Protein 1YO5 (pdb70)

Foldseek 3Di:
DADDLLRLLVVLAVDCVPRVCQKYAPPVVQQKIAGNNQQVSQCVVCVSVVNNVTGNVVSVVSVVVCCVVQQKAAPPDGDPRMIGGRDD

GO terms:
  GO:1990837 sequence-specific double-stranded DNA binding (F, IDA)
  GO:0043565 sequence-specific DNA binding (F, IDA)
  GO:0005515 protein binding (F, IPI)
  GO:0043065 positive regulation of apoptotic process (P, IDA)
  GO:0000122 negative regulation of transcription by RNA polymerase II (P, IDA)

Organism: Homo sapiens (NCBI:txid9606)

InterPro domains:
  IPR000418 Ets domain [PF00178] (249-332)
  IPR000418 Ets domain [PR00454] (249-262)
  IPR000418 Ets domain [PR00454] (275-293)
  IPR000418 Ets domain [PR00454] (294-312)
  IPR000418 Ets domain [PR00454] (314-332)
  IPR000418 Ets domain [PS00345] (251-259)
  IPR000418 Ets domain [PS00346] (297-312)
  IPR000418 Ets domain [PS50061] (249-332)
  IPR000418 Ets domain [SM00413] (248-335)
  IPR003118 Pointed domain [PF02198] (132-212)
  IPR003118 Pointed domain [PS51433] (129-213)
  IPR003118 Pointed domain [SM00251] (131-213)
  IPR013761 Sterile alpha motif/pointed domain superfamily [G3DSA:1.10.150.50] (126-216)
  IPR013761 Sterile alpha motif/pointed domain superfamily [SSF47769] (114-214)
  IPR036388 Winged helix-like DNA-binding domain superfamily [G3DSA:1.10.10.10] (217-335)
  IPR036390 Winged helix DNA-binding domain superfamily [SSF46785] (242-333)
  IPR046328 ETS family [PTHR11849] (145-332)

Sequence (88 aa):
QPIHLWQFLKELLLKPHSYGRFIRWLNKEKGIFKIEDSAQVARLWGIRKNRPAMNYDKLSRSIRQYYKKGIIRKPDISQRLVYQFVHP

Structure (mmCIF, N/CA/C/O backbone):
data_1YO5
#
_entry.id   1YO5
#
_cell.length_a   36.160
_cell.length_b   71.476
_cell.length_c   39.136
_cell.angle_alpha   90.00
_cell.angle_beta   113.45
_cell.angle_gamma   90.00
#
_symmetry.space_group_name_H-M   'P 1 21 1'
#
loop_
_entity.id
_entity.type
_entity.pdbx_description
1 polymer 'Enhancer site of Prostate Specific Antigen Promoter Region'
2 polymer 'Enhancer site of Prostate Specific Antigen Promoter Region'
3 polymer 'SAM pointed domain containing ets transcription factor'
4 water water
#
loop_
_atom_site.group_PDB
_atom_site.id
_atom_site.type_symbol
_atom_site.label_atom_id
_atom_site.label_alt_id
_atom_site.label_comp_id
_atom_site.label_asym_id
_atom_site.label_entity_id
_atom_site.label_seq_id
_atom_site.pdbx_PDB_ins_code
_atom_site.Cartn_x
_atom_site.Cartn_y
_atom_site.Cartn_z
_atom_site.occupancy
_atom_site.B_iso_or_equiv
_atom_site.auth_seq_id
_atom_site.auth_comp_id
_atom_site.auth_asym_id
_atom_site.auth_atom_id
_atom_site.pd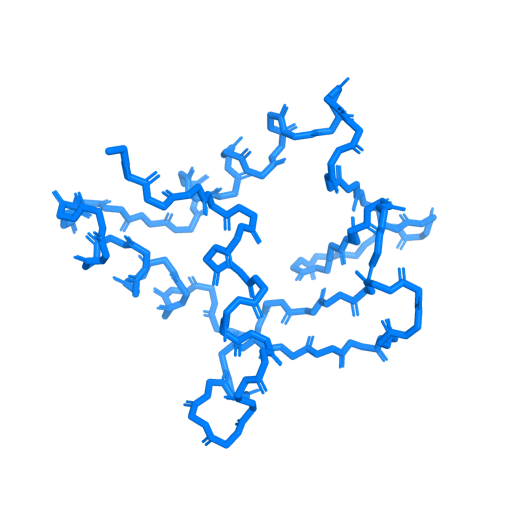bx_PDB_model_num
ATOM 528 N N . GLN C 3 9 ? 3.929 -2.820 31.885 1.00 36.24 247 GLN C N 1
ATOM 529 C CA . GLN C 3 9 ? 4.186 -2.508 30.445 1.00 35.93 247 GLN C CA 1
ATOM 530 C C . GLN C 3 9 ? 2.970 -2.829 29.566 1.00 35.39 247 GLN C C 1
ATOM 531 O O . GLN C 3 9 ? 2.487 -3.966 29.560 1.00 35.88 247 GLN C O 1
ATOM 533 N N . PRO C 3 10 ? 2.462 -1.823 28.824 1.00 34.44 248 PRO C N 1
ATOM 534 C CA . PRO C 3 10 ? 1.335 -2.050 27.914 1.00 33.19 248 PRO C CA 1
ATOM 535 C C . PRO C 3 10 ? 1.680 -3.038 26.798 1.00 31.82 248 PRO C C 1
ATOM 536 O O . PRO C 3 10 ? 2.842 -3.138 26.399 1.00 31.83 248 PRO C O 1
ATOM 540 N N . ILE C 3 11 ? 0.669 -3.758 26.311 1.00 30.28 249 ILE C N 1
ATOM 541 C CA . ILE C 3 11 ? 0.800 -4.579 25.110 1.00 28.51 249 ILE C CA 1
ATOM 542 C C . ILE C 3 11 ? 1.228 -3.683 23.944 1.00 27.47 249 ILE C C 1
ATOM 543 O O . ILE C 3 11 ? 0.805 -2.529 23.853 1.00 27.33 249 ILE C O 1
ATOM 548 N N . HIS C 3 12 ? 2.102 -4.199 23.087 1.00 25.86 250 HIS C N 1
ATOM 549 C CA . HIS C 3 12 ? 2.522 -3.460 21.907 1.00 24.52 250 HIS C CA 1
ATOM 550 C C . HIS C 3 12 ? 1.585 -3.769 20.741 1.00 23.30 250 HIS C C 1
ATOM 551 O O . HIS C 3 12 ? 0.918 -4.804 20.739 1.00 22.66 250 HIS C O 1
ATOM 558 N N . LEU C 3 13 ? 1.517 -2.860 19.773 1.00 22.09 251 LEU C N 1
ATOM 559 C CA . LEU C 3 13 ? 0.549 -2.994 18.680 1.00 21.52 251 LEU C CA 1
ATOM 560 C C . LEU C 3 13 ? 0.762 -4.279 17.871 1.00 20.87 251 LEU C C 1
ATOM 561 O O . LEU C 3 13 ? -0.201 -4.951 17.531 1.00 21.20 251 LEU C O 1
ATOM 566 N N . TRP C 3 14 ? 2.011 -4.602 17.560 1.00 20.61 252 TRP C N 1
ATOM 567 C CA . TRP C 3 14 ? 2.304 -5.812 16.781 1.00 20.77 252 TRP C CA 1
ATOM 568 C C . TRP C 3 14 ? 1.832 -7.091 17.485 1.00 20.43 252 TRP C C 1
ATOM 569 O O . TRP C 3 14 ? 1.334 -8.014 16.832 1.00 20.19 252 TRP C O 1
ATOM 580 N N . GLN C 3 15 ? 1.961 -7.112 18.810 1.00 19.92 253 GLN C N 1
ATOM 581 C CA . GLN C 3 15 ? 1.532 -8.240 19.645 1.00 19.89 253 GLN C CA 1
ATOM 582 C C . GLN C 3 15 ? 0.019 -8.306 19.698 1.00 19.08 253 GLN C C 1
ATOM 583 O O . GLN C 3 15 ? -0.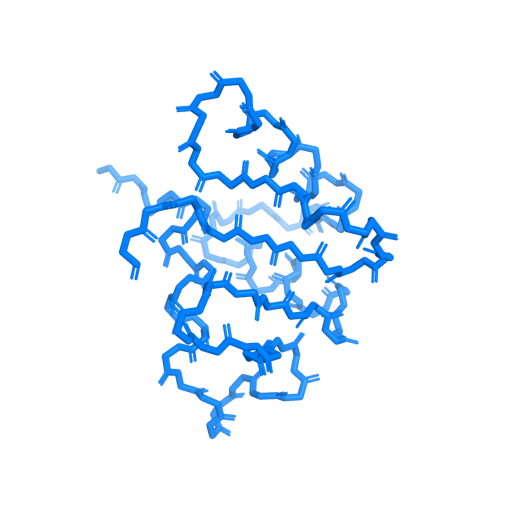561 -9.386 19.610 1.00 18.22 253 GLN C O 1
ATOM 589 N N . PHE C 3 16 ? -0.609 -7.137 19.856 1.00 19.24 254 PHE C N 1
ATOM 590 C CA . PHE C 3 16 ? -2.061 -7.012 19.808 1.00 19.26 254 PHE C CA 1
ATOM 591 C C . PHE C 3 16 ? -2.609 -7.568 18.498 1.00 19.21 254 PHE C C 1
ATOM 592 O O . PHE C 3 16 ? -3.589 -8.318 18.498 1.00 19.57 254 PHE C O 1
ATOM 600 N N . LEU C 3 17 ? -1.994 -7.183 17.385 1.00 19.25 255 LEU C N 1
ATOM 601 C CA . LEU C 3 17 ? -2.415 -7.672 16.065 1.00 19.43 255 LEU C CA 1
ATOM 602 C C . LEU C 3 17 ? -2.276 -9.198 15.940 1.00 19.73 255 LEU C C 1
ATOM 603 O O . LEU C 3 17 ? -3.161 -9.860 15.395 1.00 19.05 255 LEU C O 1
ATOM 608 N N . LYS C 3 18 ? -1.170 -9.744 16.444 1.00 20.33 256 LYS C N 1
ATOM 609 C CA . LYS C 3 18 ? -0.971 -11.204 16.471 1.00 21.27 256 LYS C CA 1
ATOM 610 C C . LYS C 3 18 ? -2.037 -11.922 17.320 1.00 20.86 256 LYS C C 1
ATOM 611 O O . LYS C 3 18 ? -2.538 -12.985 16.942 1.00 20.53 256 LYS C O 1
ATOM 617 N N . GLU C 3 19 ? -2.397 -11.308 18.447 1.00 20.83 257 GLU C N 1
ATOM 618 C CA . GLU C 3 19 ? -3.465 -11.788 19.323 1.00 20.85 257 GLU C CA 1
ATOM 619 C C . GLU C 3 19 ? -4.810 -11.946 18.608 1.00 20.14 257 GLU C C 1
ATOM 620 O O . GLU C 3 19 ? -5.503 -12.965 18.761 1.00 19.74 257 GLU C O 1
ATOM 626 N N . LEU C 3 20 ? -5.195 -10.921 17.851 1.00 19.34 258 LEU C N 1
ATOM 627 C CA . LEU C 3 20 ? -6.450 -10.958 17.107 1.00 18.80 258 LEU C CA 1
ATOM 628 C C . LEU C 3 20 ? -6.406 -12.021 16.020 1.00 18.93 258 LEU C C 1
ATOM 629 O O . LEU C 3 20 ? -7.401 -12.704 15.768 1.00 18.73 258 LEU C O 1
ATOM 634 N N . LEU C 3 21 ? -5.243 -12.152 15.389 1.00 18.44 259 LEU C N 1
ATOM 635 C CA . LEU C 3 21 ? -5.038 -13.107 14.296 1.00 19.09 259 LEU C CA 1
ATOM 636 C C . LEU C 3 21 ? -5.053 -14.557 14.778 1.00 19.20 259 LEU C C 1
ATOM 637 O O . LEU C 3 21 ? -5.342 -15.478 13.993 1.00 19.56 259 LEU C O 1
ATOM 642 N N . LEU C 3 22 ? -4.744 -14.742 16.063 1.00 19.30 260 LEU C N 1
ATOM 643 C CA . LEU C 3 22 ? -4.706 -16.069 16.693 1.00 19.41 260 LEU C CA 1
ATOM 644 C C . LEU C 3 22 ? -6.092 -16.699 16.815 1.00 18.75 260 LEU C C 1
ATOM 645 O O . LEU C 3 22 ? -6.230 -17.928 16.783 1.00 19.42 260 LEU C O 1
ATOM 650 N N . LYS C 3 23 ? -7.112 -15.856 16.940 1.00 18.10 261 LYS C N 1
ATOM 651 C CA . LYS C 3 23 ? -8.482 -16.306 17.150 1.00 17.97 261 LYS C CA 1
ATOM 652 C C . LYS C 3 23 ? -9.452 -15.808 16.060 1.00 17.80 261 LYS C C 1
ATOM 653 O O . LYS C 3 23 ? -10.297 -14.935 16.317 1.00 16.81 261 LYS C O 1
ATOM 659 N N . PRO C 3 24 ? -9.342 -16.369 14.842 1.00 17.75 262 PRO C N 1
ATOM 660 C CA . PRO C 3 24 ? -10.329 -16.041 13.807 1.00 18.37 262 PRO C CA 1
ATOM 661 C C . PRO C 3 24 ? -11.799 -16.289 14.169 1.00 18.81 262 PRO C C 1
ATOM 662 O O . PRO C 3 24 ? -12.656 -15.580 13.648 1.00 18.99 262 PRO C O 1
ATOM 666 N N . HIS C 3 25 ? -12.103 -17.262 15.040 1.00 18.57 263 HIS C N 1
ATOM 667 C CA . HIS C 3 25 ? -13.491 -17.427 15.501 1.00 19.37 263 HIS C CA 1
ATOM 668 C C . HIS C 3 25 ? -14.057 -16.123 16.079 1.00 19.36 263 HIS C C 1
ATOM 669 O O . HIS C 3 25 ? -15.204 -15.770 15.806 1.00 19.23 263 HIS C O 1
ATOM 676 N N . SER C 3 26 ? -13.253 -15.435 16.893 1.00 20.01 264 SER C N 1
ATOM 677 C CA . SER C 3 26 ? -13.647 -14.152 17.495 1.00 20.40 264 SER C CA 1
ATOM 678 C C . SER C 3 26 ? -13.432 -12.947 16.562 1.00 20.67 264 SER C C 1
ATOM 679 O O . SER C 3 26 ? -14.278 -12.042 16.491 1.00 20.88 264 SER C O 1
ATOM 682 N N . TYR C 3 27 ? -12.307 -12.922 15.853 1.00 20.38 265 TYR C N 1
ATOM 683 C CA . TYR C 3 27 ? -11.894 -11.686 15.166 1.00 20.62 265 TYR C CA 1
ATOM 684 C C . TYR C 3 27 ? -11.766 -11.787 13.642 1.00 20.44 265 TYR C C 1
ATOM 685 O O . TYR C 3 27 ? -11.349 -10.825 12.991 1.00 19.67 265 TYR C O 1
ATOM 694 N N . GLY C 3 28 ? -12.159 -12.933 13.080 1.00 20.17 266 GLY C N 1
ATOM 695 C CA . GLY C 3 28 ? -11.873 -13.237 11.676 1.00 20.62 266 GLY C CA 1
ATOM 696 C C . GLY C 3 28 ? -12.516 -12.335 10.640 1.00 20.38 266 GLY C C 1
ATOM 697 O O . GLY C 3 28 ? -12.027 -12.223 9.517 1.00 19.90 266 GLY C O 1
ATOM 698 N N . ARG C 3 29 ? -13.623 -11.709 11.013 1.00 21.17 267 ARG C N 1
ATOM 699 C CA . ARG C 3 29 ? -14.316 -10.773 10.125 1.00 21.64 267 ARG C CA 1
ATOM 700 C C . ARG C 3 29 ? -13.672 -9.385 10.206 1.00 21.59 267 ARG C C 1
ATOM 701 O O . ARG C 3 29 ? -13.980 -8.509 9.397 1.00 21.53 267 ARG C O 1
ATOM 709 N N . PHE C 3 30 ? -12.747 -9.210 11.153 1.00 21.14 268 PHE C N 1
ATOM 710 C CA . PHE C 3 30 ? -12.065 -7.922 11.338 1.00 21.14 268 PHE C CA 1
ATOM 711 C C . PHE C 3 30 ? -10.647 -7.945 10.806 1.00 20.47 268 PHE C C 1
ATOM 712 O O . PHE C 3 30 ? -10.161 -6.938 10.276 1.00 20.41 268 PHE C O 1
ATOM 720 N N . ILE C 3 31 ? -9.981 -9.092 10.971 1.00 20.00 269 ILE C N 1
ATOM 721 C CA . ILE C 3 31 ? -8.581 -9.263 10.576 1.00 18.58 269 ILE C CA 1
ATOM 722 C C . ILE C 3 31 ? -8.258 -10.755 10.377 1.00 18.85 269 ILE C C 1
ATOM 723 O O . ILE C 3 31 ? -8.634 -11.592 11.205 1.00 18.21 269 ILE C O 1
ATOM 728 N N . ARG C 3 32 ? -7.555 -11.078 9.292 1.00 18.62 270 ARG C N 1
ATOM 729 C CA . ARG C 3 32 ? -7.283 -12.484 8.942 1.00 19.38 270 ARG C CA 1
ATOM 730 C C . ARG C 3 32 ? -5.944 -12.701 8.241 1.00 18.89 270 ARG C C 1
ATOM 731 O O . ARG C 3 32 ? -5.412 -11.786 7.610 1.00 18.28 270 ARG C O 1
ATOM 739 N N . TRP C 3 33 ? -5.413 -13.922 8.347 1.00 18.51 271 TRP C N 1
ATOM 740 C CA . TRP C 3 33 ? -4.213 -14.298 7.614 1.00 18.78 271 TRP C CA 1
ATOM 741 C C . TRP C 3 33 ? -4.581 -14.429 6.141 1.00 19.08 271 TRP C C 1
ATOM 742 O O . TRP C 3 33 ? -5.582 -15.070 5.819 1.00 19.10 271 TRP C O 1
ATOM 753 N N . LEU C 3 34 ? -3.798 -13.806 5.259 1.00 19.46 272 LEU C N 1
ATOM 754 C CA . LEU C 3 34 ? -3.884 -14.103 3.821 1.00 20.09 272 LEU C CA 1
ATOM 755 C C . LEU C 3 34 ? -2.938 -15.244 3.484 1.00 20.42 272 LEU C C 1
ATOM 756 O O . LEU C 3 34 ? -3.310 -16.165 2.771 1.00 20.90 272 LEU C O 1
ATOM 761 N N . ASN C 3 35 ? -1.717 -15.159 4.013 1.00 21.11 273 ASN C N 1
ATOM 762 C CA . ASN C 3 35 ? -0.682 -16.176 3.851 1.00 21.60 273 ASN C CA 1
ATOM 763 C C . ASN C 3 35 ? -0.022 -16.323 5.216 1.00 21.84 273 ASN C C 1
ATOM 764 O O . ASN C 3 35 ? 0.822 -15.525 5.597 1.00 21.47 273 ASN C O 1
ATOM 769 N N . LYS C 3 36 ? -0.455 -17.334 5.964 1.00 22.40 274 LYS C N 1
ATOM 770 C CA . LYS C 3 36 ? -0.069 -17.478 7.356 1.00 23.05 274 LYS C CA 1
ATOM 771 C C . LYS C 3 36 ? 1.431 -17.690 7.515 1.00 23.81 274 LYS C C 1
ATOM 772 O O . LYS C 3 36 ? 2.056 -17.060 8.371 1.00 23.82 274 LYS C O 1
ATOM 778 N N . GLU C 3 37 ? 1.998 -18.560 6.675 1.00 24.43 275 GLU C N 1
ATOM 779 C CA . GLU C 3 37 ? 3.421 -18.908 6.723 1.00 25.62 275 GLU C CA 1
ATOM 780 C C . GLU C 3 37 ? 4.324 -17.706 6.438 1.00 25.24 275 GLU C C 1
ATOM 781 O O . GLU C 3 37 ? 5.359 -17.533 7.084 1.00 25.00 275 GLU C O 1
ATOM 787 N N . LYS C 3 38 ? 3.928 -16.884 5.468 1.00 24.97 276 LYS C N 1
ATOM 788 C CA . LYS C 3 38 ? 4.684 -15.678 5.118 1.00 24.94 276 LYS C CA 1
ATOM 789 C C . LYS C 3 38 ? 4.356 -14.475 6.024 1.00 24.38 276 LYS C C 1
ATOM 790 O O . LYS C 3 38 ? 4.958 -13.415 5.900 1.00 24.41 276 LYS C O 1
ATOM 796 N N . GLY C 3 39 ? 3.415 -14.662 6.944 1.00 23.97 277 GLY C N 1
ATOM 797 C CA . GLY C 3 39 ? 3.037 -13.620 7.908 1.00 23.31 277 GLY C CA 1
ATOM 798 C C . GLY C 3 39 ? 2.235 -12.481 7.309 1.00 22.70 277 GLY C C 1
ATOM 799 O O . GLY C 3 39 ? 2.254 -11.355 7.832 1.00 22.81 277 GLY C O 1
ATOM 800 N N . ILE C 3 40 ? 1.510 -12.770 6.228 1.00 22.07 278 ILE C N 1
ATOM 801 C CA . ILE C 3 40 ? 0.743 -11.744 5.515 1.00 21.24 278 ILE C CA 1
ATOM 802 C C . ILE C 3 40 ? -0.712 -11.740 5.954 1.00 21.04 278 ILE C C 1
ATOM 803 O O . ILE C 3 40 ? -1.423 -12.733 5.778 1.00 20.66 278 ILE C O 1
ATOM 808 N N . PHE C 3 41 ? -1.146 -10.617 6.538 1.00 20.28 279 PHE C N 1
ATOM 809 C CA . PHE C 3 41 ? -2.510 -10.472 7.044 1.00 20.23 279 PHE C CA 1
ATOM 810 C C . PHE C 3 41 ? -3.253 -9.321 6.377 1.00 20.21 279 PHE C C 1
ATOM 811 O O . PHE C 3 41 ? -2.641 -8.385 5.871 1.00 19.80 279 PHE C O 1
ATOM 819 N N . LYS C 3 42 ? -4.577 -9.416 6.363 1.00 20.46 280 LYS C N 1
ATOM 820 C CA . LYS C 3 42 ? -5.419 -8.344 5.866 1.00 21.39 280 LYS C CA 1
ATOM 821 C C . LYS C 3 42 ? -6.312 -7.797 6.964 1.00 21.10 280 LYS C C 1
ATOM 822 O O . LYS C 3 42 ? -6.965 -8.554 7.709 1.00 20.42 280 LYS C O 1
ATOM 828 N N . ILE C 3 43 ? -6.349 -6.474 7.053 1.00 21.19 281 ILE C N 1
ATOM 829 C CA . ILE C 3 43 ? -7.308 -5.816 7.916 1.00 22.08 281 ILE C CA 1
ATOM 830 C C . ILE C 3 43 ? -8.592 -5.710 7.106 1.00 22.54 281 ILE C C 1
ATOM 831 O O . ILE C 3 43 ? -8.638 -5.035 6.071 1.00 22.81 281 ILE C O 1
ATOM 836 N N . GLU C 3 44 ? -9.617 -6.426 7.557 1.00 23.05 282 GLU C N 1
ATOM 837 C CA . GLU C 3 44 ? -10.899 -6.476 6.860 1.00 23.29 282 GLU C CA 1
ATOM 838 C C . GLU C 3 44 ? -11.855 -5.411 7.356 1.00 23.12 282 GLU C C 1
ATOM 839 O O . GLU C 3 44 ? -12.673 -4.896 6.589 1.00 23.48 282 GLU C O 1
ATOM 845 N N . ASP C 3 45 ? -11.768 -5.096 8.645 1.00 22.28 283 ASP C N 1
ATOM 846 C CA . ASP C 3 45 ? -12.620 -4.074 9.240 1.00 21.68 283 ASP C CA 1
ATOM 847 C C . ASP C 3 45 ? -11.713 -3.131 10.018 1.00 21.10 283 ASP C C 1
ATOM 848 O O . ASP C 3 45 ? -11.460 -3.337 11.195 1.00 20.38 283 ASP C O 1
ATOM 853 N N . SER C 3 46 ? -11.216 -2.110 9.323 1.00 20.78 284 SER C N 1
ATOM 854 C CA . SER C 3 46 ? -10.246 -1.164 9.873 1.00 20.83 284 SER C CA 1
ATOM 855 C C . SER C 3 46 ? -10.785 -0.380 11.066 1.00 20.69 284 SER C C 1
ATOM 856 O O . SER C 3 46 ? -10.062 -0.167 12.037 1.00 21.00 284 SER C O 1
ATOM 859 N N . ALA C 3 47 ? -12.040 0.058 10.984 1.00 20.69 285 ALA C N 1
ATOM 860 C CA . ALA C 3 47 ? -12.669 0.790 12.083 1.00 21.01 285 ALA C CA 1
ATOM 861 C C . ALA C 3 47 ? -12.765 -0.083 13.337 1.00 21.15 285 ALA C C 1
ATOM 862 O O . ALA C 3 47 ? -12.568 0.402 14.455 1.00 20.82 285 ALA C O 1
ATOM 864 N N . GLN C 3 48 ? -13.075 -1.362 13.135 1.00 20.93 286 GLN C N 1
ATOM 865 C CA . GLN C 3 48 ? -13.218 -2.311 14.231 1.00 21.59 286 GLN C CA 1
ATOM 866 C C . GLN C 3 48 ? -11.893 -2.657 14.889 1.00 20.56 286 GLN C C 1
ATOM 867 O O . GLN C 3 48 ? -11.808 -2.711 16.113 1.00 20.96 286 GLN C O 1
ATOM 873 N N . VAL C 3 49 ? -10.868 -2.909 14.080 1.00 20.07 287 VAL C N 1
ATOM 874 C CA . VAL C 3 49 ? -9.529 -3.158 14.628 1.00 19.24 287 VAL C CA 1
ATOM 875 C C . VAL C 3 49 ? -9.047 -1.959 15.460 1.00 19.15 287 VAL C C 1
ATOM 876 O O . VAL C 3 49 ? -8.496 -2.131 16.557 1.00 18.35 287 VAL C O 1
ATOM 880 N N . ALA C 3 50 ? -9.290 -0.754 14.944 1.00 18.98 288 ALA C N 1
ATOM 881 C CA . ALA C 3 50 ? -8.918 0.487 15.637 1.00 18.72 288 ALA C CA 1
ATOM 882 C C . ALA C 3 50 ? -9.723 0.679 16.925 1.00 18.81 288 ALA C C 1
ATOM 883 O O . ALA C 3 50 ? -9.176 1.094 17.953 1.00 18.65 288 ALA C O 1
ATOM 885 N N . ARG C 3 51 ? -11.020 0.382 16.862 1.00 19.03 289 ARG C N 1
ATOM 886 C CA . ARG C 3 51 ? -11.871 0.425 18.047 1.00 20.01 289 ARG C CA 1
ATOM 887 C C . ARG C 3 51 ? -11.366 -0.518 19.145 1.00 19.79 289 ARG C C 1
ATOM 888 O O . ARG C 3 51 ? -11.252 -0.109 20.300 1.00 19.24 289 ARG C O 1
ATOM 896 N N . LEU C 3 52 ? -11.056 -1.765 18.777 1.00 19.48 290 LEU C N 1
ATOM 897 C CA . LEU C 3 52 ? -10.522 -2.756 19.733 1.00 19.62 290 LEU C CA 1
ATOM 898 C C . LEU C 3 52 ? -9.173 -2.349 20.311 1.00 19.40 290 LEU C C 1
ATOM 899 O O . LEU C 3 52 ? -8.909 -2.581 21.483 1.00 19.02 290 LEU C O 1
ATOM 904 N N . TRP C 3 53 ? -8.324 -1.743 19.485 1.00 19.34 291 TRP C N 1
ATOM 905 C CA . TRP C 3 53 ? -7.014 -1.252 19.944 1.00 19.67 291 TRP C CA 1
ATOM 906 C C . TRP C 3 53 ? -7.167 -0.101 20.928 1.00 20.06 291 TRP C C 1
ATOM 907 O O . TRP C 3 53 ? -6.468 -0.057 21.941 1.00 20.95 291 TRP C O 1
ATOM 918 N N . GLY C 3 54 ? -8.086 0.816 20.635 1.00 20.19 292 GLY C N 1
ATOM 919 C CA . GLY C 3 54 ? -8.410 1.923 21.538 1.00 20.96 292 GLY C CA 1
ATOM 920 C C . GLY C 3 54 ? -8.923 1.478 22.899 1.00 21.28 292 GLY C C 1
ATOM 921 O O . GLY C 3 54 ? -8.536 2.043 23.916 1.00 21.44 292 GLY C O 1
ATOM 922 N N . ILE C 3 55 ? -9.806 0.478 22.913 1.00 21.66 293 ILE C N 1
ATOM 923 C CA . ILE C 3 55 ? -10.272 -0.151 24.168 1.00 22.24 293 ILE C CA 1
ATOM 924 C C . ILE C 3 55 ? -9.104 -0.763 24.945 1.00 22.33 293 ILE C C 1
ATOM 925 O O . ILE C 3 55 ? -8.974 -0.549 26.154 1.00 22.75 293 ILE C O 1
ATOM 930 N N . ARG C 3 56 ? -8.250 -1.512 24.252 1.00 22.47 294 ARG C N 1
ATOM 931 C CA . ARG C 3 56 ? -7.092 -2.140 24.887 1.00 23.04 294 ARG C CA 1
ATOM 932 C C . ARG C 3 56 ? -6.159 -1.123 25.553 1.00 22.91 294 ARG C C 1
ATOM 933 O O . ARG C 3 56 ? -5.633 -1.376 26.646 1.00 22.68 294 ARG C O 1
ATOM 941 N N . LYS C 3 57 ? -5.943 0.011 24.892 1.00 22.23 295 LYS C N 1
ATOM 942 C CA . LYS C 3 57 ? -5.012 1.026 25.410 1.00 22.57 295 LYS C CA 1
ATOM 943 C C . LYS C 3 57 ? -5.677 2.154 26.204 1.00 22.80 295 LYS C C 1
ATOM 944 O O . LYS C 3 57 ? -4.977 3.003 26.764 1.00 23.39 295 LYS C O 1
ATOM 950 N N . ASN C 3 58 ? -7.011 2.141 26.268 1.00 23.3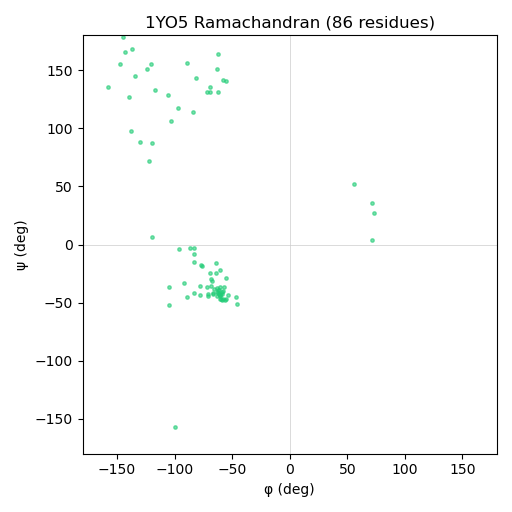1 296 ASN C N 1
ATOM 951 C CA . ASN C 3 58 ? -7.816 3.263 26.790 1.00 23.78 296 ASN C CA 1
ATOM 952 C C . ASN C 3 58 ? -7.499 4.573 26.049 1.00 24.22 296 ASN C C 1
ATOM 953 O O . ASN C 3 58 ? -7.161 5.592 26.672 1.00 23.31 296 ASN C O 1
ATOM 958 N N . ARG C 3 59 ? -7.561 4.509 24.713 1.00 24.23 297 ARG C N 1
ATOM 959 C CA . ARG C 3 59 ? -7.572 5.710 23.864 1.00 24.61 297 ARG C CA 1
ATOM 960 C C . ARG C 3 59 ? -8.874 5.731 23.058 1.00 23.93 297 ARG C C 1
ATOM 961 O O . ARG C 3 59 ? -8.912 5.214 21.939 1.00 23.70 297 ARG C O 1
ATOM 969 N N . PRO C 3 60 ? -9.955 6.312 23.619 1.00 23.59 298 PRO C N 1
ATOM 970 C CA . PRO C 3 60 ? -11.245 6.290 22.911 1.00 23.07 298 PRO C CA 1
ATOM 971 C C . PRO C 3 60 ? -11.260 7.059 21.592 1.00 22.55 298 PRO C C 1
ATOM 972 O O . PRO C 3 60 ? -12.171 6.865 20.780 1.00 22.44 298 PRO C O 1
ATOM 976 N N . ALA C 3 61 ? -10.262 7.917 21.384 1.00 21.68 299 ALA C N 1
ATOM 977 C CA . ALA C 3 61 ? -10.154 8.686 20.146 1.00 20.84 299 ALA C CA 1
ATOM 978 C C . ALA C 3 61 ? -9.404 7.915 19.049 1.00 20.09 299 ALA C C 1
ATOM 979 O O . ALA C 3 61 ? -9.294 8.394 17.927 1.00 19.43 299 ALA C O 1
ATOM 981 N N . MET C 3 62 ? -8.905 6.720 19.374 1.00 19.60 300 MET C N 1
ATOM 982 C CA . MET C 3 62 ? -8.155 5.905 18.405 1.00 19.03 300 MET C CA 1
ATOM 983 C C . MET C 3 62 ? -8.975 5.655 17.139 1.00 18.71 300 MET C C 1
ATOM 984 O O . MET C 3 62 ? -10.185 5.475 17.191 1.00 18.62 300 MET C O 1
ATOM 989 N N . ASN C 3 63 ? -8.304 5.704 15.999 1.00 18.99 301 ASN C N 1
ATOM 990 C CA . ASN C 3 63 ? -8.924 5.371 14.724 1.00 18.96 301 ASN C CA 1
ATOM 991 C C . ASN C 3 63 ? -7.891 4.690 13.836 1.00 18.65 301 ASN C C 1
ATOM 992 O O . ASN C 3 63 ? -6.736 4.523 14.243 1.00 18.08 301 ASN C O 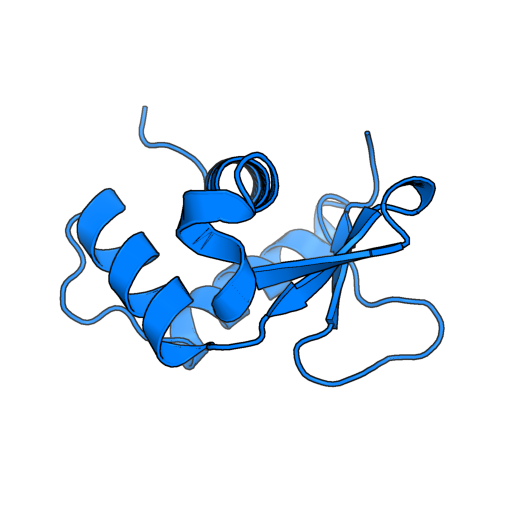1
ATOM 997 N N . TYR C 3 64 ? -8.292 4.288 12.634 1.00 18.44 302 TYR C N 1
ATOM 998 C CA . TYR C 3 64 ? -7.380 3.537 11.789 1.00 18.42 302 TYR C CA 1
ATOM 999 C C . TYR C 3 64 ? -6.245 4.401 11.223 1.00 18.22 302 TYR C C 1
ATOM 1000 O O . TYR C 3 64 ? -5.110 3.927 11.118 1.00 18.22 302 TYR C O 1
ATOM 1009 N N . ASP C 3 65 ? -6.533 5.664 10.885 1.00 18.38 303 ASP C N 1
ATOM 1010 C CA . ASP C 3 65 ? -5.472 6.618 10.500 1.00 18.65 303 ASP C CA 1
ATOM 1011 C C . ASP C 3 65 ? -4.296 6.547 11.483 1.00 18.13 303 ASP C C 1
ATOM 1012 O O . ASP C 3 65 ? -3.141 6.416 11.082 1.00 17.85 303 ASP C O 1
ATOM 1017 N N . LYS C 3 66 ? -4.612 6.649 12.770 1.00 18.07 304 LYS C N 1
ATOM 1018 C CA . LYS C 3 66 ? -3.590 6.681 13.824 1.00 17.71 304 LYS C CA 1
ATOM 1019 C C . LYS C 3 66 ? -2.999 5.302 14.176 1.00 17.53 304 LYS C C 1
ATOM 1020 O O . LYS C 3 66 ? -1.821 5.190 14.486 1.00 17.10 304 LYS C O 1
ATOM 1026 N N . LEU C 3 67 ? -3.821 4.262 14.139 1.00 17.38 305 LEU C N 1
ATOM 1027 C CA . LEU C 3 67 ? -3.313 2.902 14.320 1.00 17.57 305 LEU C CA 1
ATOM 1028 C C . LEU C 3 67 ? -2.299 2.574 13.223 1.00 17.13 305 LEU C C 1
ATOM 1029 O O . LEU C 3 67 ? -1.214 2.079 13.516 1.00 17.47 305 LEU C O 1
ATOM 1034 N N . SER C 3 68 ? -2.649 2.876 11.969 1.00 17.20 306 SER C N 1
ATOM 1035 C CA . SER C 3 68 ? -1.790 2.579 10.818 1.00 17.25 306 SER C CA 1
ATOM 1036 C C . SER C 3 68 ? -0.516 3.415 10.818 1.00 16.96 306 SER C C 1
ATOM 1037 O O . SER C 3 68 ? 0.518 2.950 10.348 1.00 16.60 306 SER C O 1
ATOM 1040 N N . ARG C 3 69 ? -0.583 4.640 11.349 1.00 17.01 307 ARG C N 1
ATOM 1041 C CA . ARG C 3 69 ? 0.635 5.449 11.533 1.00 16.86 307 ARG C CA 1
ATOM 1042 C C . ARG C 3 69 ? 1.656 4.719 12.410 1.00 16.62 307 ARG C C 1
ATOM 1043 O O . ARG C 3 69 ? 2.864 4.753 12.137 1.00 16.30 307 ARG C O 1
ATOM 1051 N N . SER C 3 70 ? 1.164 4.056 13.457 1.00 17.07 308 SER C N 1
ATOM 1052 C CA . SER C 3 70 ? 2.030 3.243 14.321 1.00 17.00 308 SER C CA 1
ATOM 1053 C C . SER C 3 70 ? 2.572 1.996 13.601 1.00 16.95 308 SER C C 1
ATOM 1054 O O . SER C 3 70 ? 3.720 1.611 13.817 1.00 16.86 308 SER C O 1
ATOM 1057 N N . ILE C 3 71 ? 1.775 1.383 12.726 1.00 17.43 309 ILE C N 1
ATOM 1058 C CA . ILE C 3 71 ? 2.292 0.256 11.915 1.00 18.26 309 ILE C CA 1
ATOM 1059 C C . ILE C 3 71 ? 3.464 0.724 11.044 1.00 18.39 309 ILE C C 1
ATOM 1060 O O . ILE C 3 71 ? 4.498 0.058 10.977 1.00 18.48 309 ILE C O 1
ATOM 1065 N N . ARG C 3 72 ? 3.308 1.890 10.410 1.00 19.06 310 ARG C N 1
ATOM 1066 C CA . ARG C 3 72 ? 4.356 2.479 9.560 1.00 19.38 310 ARG C CA 1
ATOM 1067 C C . ARG C 3 72 ? 5.681 2.707 10.284 1.00 19.93 310 ARG C C 1
ATOM 1068 O O . ARG C 3 72 ?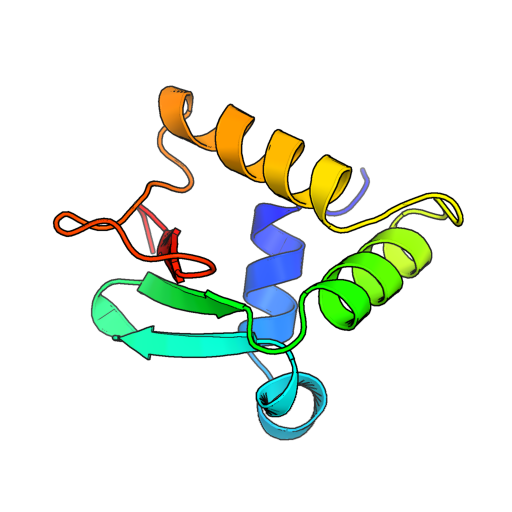 6.748 2.515 9.695 1.00 20.17 310 ARG C O 1
ATOM 1076 N N . GLN C 3 73 ? 5.609 3.090 11.559 1.00 20.48 311 GLN C N 1
ATOM 1077 C CA . GLN C 3 73 ? 6.801 3.251 12.400 1.00 21.10 311 GLN C CA 1
ATOM 1078 C C . GLN C 3 73 ? 7.576 1.940 12.549 1.00 21.20 311 GLN C C 1
ATOM 1079 O O . GLN C 3 73 ? 8.774 1.947 12.862 1.00 21.40 311 GLN C O 1
ATOM 1085 N N . TYR C 3 74 ? 6.882 0.824 12.328 1.00 21.23 312 TYR C N 1
ATOM 1086 C CA . TYR C 3 74 ? 7.491 -0.503 12.386 1.00 21.35 312 TYR C CA 1
ATOM 1087 C C . TYR C 3 74 ? 8.338 -0.865 11.178 1.00 21.87 312 TYR C C 1
ATOM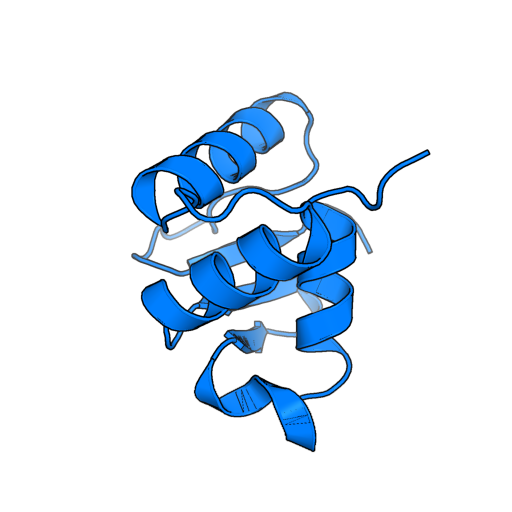 1088 O O . TYR C 3 74 ? 9.138 -1.794 11.270 1.00 21.95 312 TYR C O 1
ATOM 1097 N N . TYR C 3 75 ? 8.152 -0.162 10.053 1.00 22.49 313 TYR C N 1
ATOM 1098 C CA . TYR C 3 75 ? 8.888 -0.451 8.815 1.00 23.34 313 TYR C CA 1
ATOM 1099 C C . TYR C 3 75 ? 10.415 -0.364 8.980 1.00 24.78 313 TYR C C 1
ATOM 1100 O O . TYR C 3 75 ? 11.150 -1.252 8.521 1.00 24.22 313 TYR C O 1
ATOM 1109 N N . LYS C 3 76 ? 10.892 0.707 9.616 1.00 26.27 314 LYS C N 1
ATOM 1110 C CA . LYS C 3 76 ? 12.341 0.870 9.815 1.00 28.17 314 LYS C CA 1
ATOM 1111 C C . LYS C 3 76 ? 12.896 -0.018 10.942 1.00 28.25 314 LYS C C 1
ATOM 1112 O O . LYS C 3 76 ? 14.104 -0.259 11.014 1.00 28.84 314 LYS C O 1
ATOM 1118 N N . LYS C 3 77 ? 12.008 -0.506 11.805 1.00 28.95 315 LYS C N 1
ATOM 1119 C CA . LYS C 3 77 ? 12.386 -1.399 12.904 1.00 29.12 315 LYS C CA 1
ATOM 1120 C C . LYS C 3 77 ? 12.487 -2.854 12.432 1.00 29.03 315 LYS C C 1
ATOM 1121 O O . LYS C 3 77 ? 13.053 -3.709 13.126 1.00 28.84 315 LYS C O 1
ATOM 1127 N N . GLY C 3 78 ? 11.940 -3.129 11.251 1.00 28.19 316 GLY C N 1
ATOM 1128 C CA . GLY C 3 78 ? 11.953 -4.481 10.695 1.00 27.74 316 GLY C CA 1
ATOM 1129 C C . GLY C 3 78 ? 11.013 -5.425 11.422 1.00 26.94 316 GLY C C 1
ATOM 1130 O O . GLY C 3 78 ? 11.319 -6.607 11.593 1.00 27.07 316 GLY C O 1
ATOM 1131 N N . ILE C 3 79 ? 9.870 -4.901 11.857 1.00 25.90 317 ILE C N 1
ATOM 1132 C CA . ILE C 3 79 ? 8.889 -5.698 12.601 1.00 25.26 317 ILE C CA 1
ATOM 1133 C C . ILE C 3 79 ? 7.702 -6.046 11.701 1.00 24.63 317 ILE C C 1
ATOM 1134 O O . ILE C 3 79 ? 7.312 -7.213 11.595 1.00 23.59 317 ILE C O 1
ATOM 1139 N N . ILE C 3 80 ? 7.133 -5.020 11.069 1.00 24.35 318 ILE C N 1
ATOM 1140 C CA . ILE C 3 80 ? 6.129 -5.199 10.023 1.00 24.58 318 ILE C CA 1
ATOM 1141 C C . ILE C 3 80 ? 6.615 -4.486 8.756 1.00 25.21 318 ILE C C 1
ATOM 1142 O O . ILE C 3 80 ? 7.384 -3.511 8.827 1.00 25.46 318 ILE C O 1
ATOM 1147 N N . ARG C 3 81 ? 6.202 -5.001 7.604 1.00 25.39 319 ARG C N 1
ATOM 1148 C CA . ARG C 3 81 ? 6.502 -4.381 6.322 1.00 26.10 319 ARG C CA 1
ATOM 1149 C C . ARG C 3 81 ? 5.318 -4.538 5.375 1.00 26.14 319 ARG C C 1
ATOM 1150 O O . ARG C 3 81 ? 4.401 -5.330 5.628 1.00 25.55 319 ARG C O 1
ATOM 1158 N N . LYS C 3 82 ? 5.339 -3.780 4.284 1.00 26.34 320 LYS C N 1
ATOM 1159 C CA . LYS C 3 82 ? 4.358 -3.974 3.234 1.00 27.22 320 LYS C CA 1
ATOM 1160 C C . LYS C 3 82 ? 4.865 -5.157 2.402 1.00 27.92 320 LYS C C 1
ATOM 1161 O O . LYS C 3 82 ? 6.087 -5.320 2.240 1.00 27.76 320 LYS C O 1
ATOM 1167 N N . PRO C 3 83 ? 3.945 -6.017 1.916 1.00 28.91 321 PRO C N 1
ATOM 1168 C CA . PRO C 3 83 ? 4.385 -7.135 1.069 1.00 29.64 321 PRO C CA 1
ATOM 1169 C C . PRO C 3 83 ? 5.052 -6.634 -0.218 1.00 30.55 321 PRO C C 1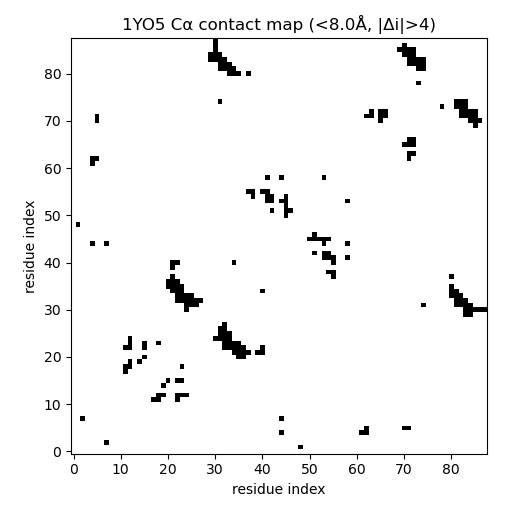
ATOM 1170 O O . PRO C 3 83 ? 4.910 -5.453 -0.566 1.00 30.28 321 PRO C O 1
ATOM 1174 N N . ASP C 3 84 ? 5.784 -7.526 -0.891 1.00 31.49 322 ASP C N 1
ATOM 1175 C CA . ASP C 3 84 ? 6.512 -7.224 -2.132 1.00 32.39 322 ASP C CA 1
ATOM 1176 C C . ASP C 3 84 ? 5.664 -6.461 -3.139 1.00 32.15 322 ASP C C 1
ATOM 1177 O O . ASP C 3 84 ? 6.123 -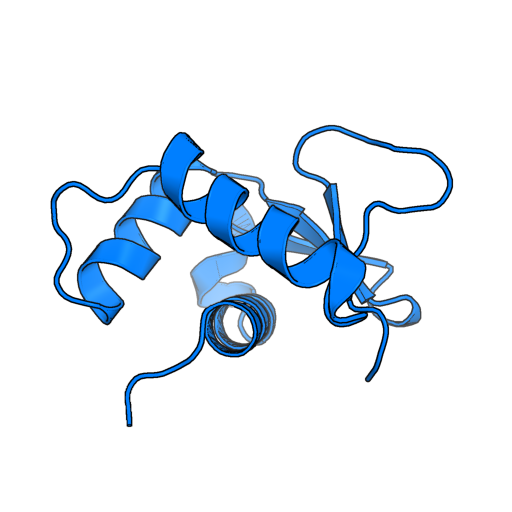5.491 -3.748 1.00 32.07 322 ASP C O 1
ATOM 1182 N N . ILE C 3 85 ? 4.433 -6.929 -3.313 1.00 31.98 323 ILE C N 1
ATOM 1183 C CA . ILE C 3 85 ? 3.424 -6.244 -4.097 1.00 31.87 323 ILE C CA 1
ATOM 1184 C C . ILE C 3 85 ? 2.489 -5.581 -3.096 1.00 31.39 323 ILE C C 1
ATOM 1185 O O . ILE C 3 85 ? 1.699 -6.250 -2.420 1.00 31.21 323 ILE C O 1
ATOM 1190 N N . SER C 3 86 ? 2.600 -4.262 -2.992 1.00 30.66 324 SER C N 1
ATOM 1191 C CA . SER C 3 86 ? 1.866 -3.496 -1.984 1.00 30.14 324 SER C CA 1
ATOM 1192 C C . SER C 3 86 ? 0.359 -3.476 -2.270 1.00 29.38 324 SER C C 1
ATOM 1193 O O . SER C 3 86 ? -0.061 -3.214 -3.397 1.00 29.51 324 SER C O 1
ATOM 1196 N N . GLN C 3 87 ? -0.438 -3.783 -1.245 1.00 28.53 325 GLN C N 1
ATOM 1197 C CA . GLN C 3 87 ? -1.907 -3.755 -1.318 1.00 27.57 325 GLN C CA 1
ATOM 1198 C C . GLN C 3 87 ? -2.501 -3.062 -0.095 1.00 26.40 325 GLN C C 1
ATOM 1199 O O . GLN C 3 87 ? -1.977 -3.205 1.014 1.00 25.57 325 GLN C O 1
ATOM 1205 N N . ARG C 3 88 ? -3.610 -2.349 -0.299 1.00 25.00 326 ARG C N 1
ATOM 1206 C CA . ARG C 3 88 ? -4.305 -1.628 0.776 1.00 24.44 326 ARG C CA 1
ATOM 1207 C C . ARG C 3 88 ? -4.832 -2.578 1.860 1.00 23.47 326 ARG C C 1
ATOM 1208 O O . ARG C 3 88 ? -5.474 -3.595 1.556 1.00 23.04 326 ARG C O 1
ATOM 1216 N N . LEU C 3 89 ? -4.551 -2.230 3.114 1.00 22.39 327 LEU C N 1
ATOM 1217 C CA . LEU C 3 89 ? -5.011 -2.978 4.294 1.00 21.71 327 LEU C CA 1
ATOM 1218 C C . LEU C 3 89 ? -4.298 -4.330 4.478 1.00 21.47 327 LEU C C 1
ATOM 1219 O O . LEU C 3 89 ? -4.613 -5.094 5.395 1.00 21.18 327 LEU C O 1
ATOM 1224 N N . VAL C 3 90 ? -3.324 -4.595 3.610 1.00 20.98 328 VAL C N 1
ATOM 1225 C CA . VAL C 3 90 ? -2.508 -5.796 3.672 1.00 20.51 328 VAL C CA 1
ATOM 1226 C C . VAL C 3 90 ? -1.107 -5.467 4.199 1.00 20.59 328 VAL C C 1
ATOM 1227 O O . VAL C 3 90 ? -0.437 -4.548 3.705 1.00 20.18 328 VAL C O 1
ATOM 1231 N N . TYR C 3 91 ? -0.681 -6.220 5.206 1.00 20.37 329 TYR C N 1
ATOM 1232 C CA . TYR C 3 91 ? 0.623 -6.019 5.835 1.00 21.13 329 TYR C CA 1
ATOM 1233 C C . TYR C 3 91 ? 1.304 -7.359 6.090 1.00 21.67 329 TYR C C 1
ATOM 1234 O O . TYR C 3 91 ? 0.664 -8.413 6.019 1.00 21.90 329 TYR C O 1
ATOM 1243 N N . GLN C 3 92 ? 2.589 -7.315 6.425 1.00 21.80 330 GLN C N 1
ATOM 1244 C CA . GLN C 3 92 ? 3.353 -8.535 6.616 1.00 22.72 330 GLN C CA 1
ATOM 1245 C C . GLN C 3 92 ? 4.297 -8.439 7.804 1.00 22.90 330 GLN C C 1
ATOM 1246 O O . GLN C 3 92 ? 5.084 -7.501 7.906 1.00 22.70 330 GLN C O 1
ATOM 1252 N N . PHE C 3 93 ? 4.200 -9.414 8.702 1.00 23.89 331 PHE C N 1
ATOM 1253 C CA . PHE C 3 93 ? 5.174 -9.572 9.776 1.00 25.56 331 PHE C CA 1
ATOM 1254 C C . PHE C 3 93 ? 6.487 -10.029 9.153 1.00 26.72 331 PHE C C 1
ATOM 1255 O O . PHE C 3 93 ? 6.499 -10.905 8.283 1.00 26.67 331 PHE C O 1
ATOM 1263 N N . VAL C 3 94 ? 7.580 -9.417 9.589 1.00 28.35 332 VAL C N 1
ATOM 1264 C CA . VAL C 3 94 ? 8.900 -9.711 9.044 1.00 30.54 332 VAL C CA 1
ATOM 1265 C C . VAL C 3 94 ? 9.442 -11.024 9.626 1.00 32.10 332 VAL C C 1
ATOM 1266 O O . VAL C 3 94 ? 9.990 -11.855 8.897 1.00 32.01 332 VAL C O 1
ATOM 1270 N N . HIS C 3 95 ? 9.266 -11.202 10.934 1.00 34.03 333 HIS C N 1
ATOM 1271 C CA . HIS C 3 95 ? 9.767 -12.389 11.646 1.00 36.28 333 HIS C CA 1
ATOM 1272 C C . HIS C 3 95 ? 8.664 -13.450 11.889 1.00 36.80 333 HIS C C 1
ATOM 1273 O O . HIS C 3 95 ? 7.679 -13.468 11.143 1.00 37.08 333 HIS C O 1
ATOM 1280 N N . PRO C 3 96 ? 8.828 -14.344 12.909 1.00 37.80 334 PRO C N 1
ATOM 1281 C CA . PRO C 3 96 ? 7.921 -15.470 13.175 1.00 37.75 334 PRO C CA 1
ATOM 1282 C C . PRO C 3 96 ? 6.533 -15.371 12.546 1.00 38.43 334 PRO C C 1
ATOM 1283 O O . PRO C 3 96 ? 5.659 -16.190 12.842 1.00 39.05 334 PRO C O 1
#

Nearest PDB structures (foldseek):
  1yo5-assembly1_C  TM=1.011E+00  e=2.116E-18  Homo sapiens
  8bzm-assembly2_B  TM=9.299E-01  e=1.683E-10  Homo sapiens
  8e67-assembly4_L  TM=9.276E-01  e=7.332E-10  Mus musculus
  3jtg-assembly1_A  TM=9.608E-01  e=3.414E-09  Mus musculus
  2lf8-assembly1_A  TM=9.403E-01  e=3.414E-09  Mus musculus

B-factor: mean 25.59, std 7.08, range [13.93, 55.7]

Secondary structure (DSSP, 8-state):
-PPPHHHHHHHHHH-HHHHTTTEEEEETTTTEEEES-HHHHHHHHHHHHT-TT--HHHHHHHHHHTTTTTSEE--SS--TTEEEES--

Radius of gyration: 12.14 Å; Cα contacts (8 Å, |Δi|>4): 120; chains: 1; bounding box: 27×28×34 Å

CATH classification: 1.10.10.10

Solvent-accessible surface area: 5941 Å² total; per-residue (Å²): 144,92,57,102,7,71,63,2,0,59,56,2,5,132,113,74,168,55,52,11,155,51,1,104,66,71,60,153,149,120,5,28,0,64,0,71,50,31,72,37,0,2,123,34,14,4,114,98,70,123,136,129,72,43,64,42,108,94,0,7,115,49,0,108,91,31,83,176,138,25,52,0,86,57,15,134,138,78,94,211,51,2,10,15,8,64,125,152